Protein AF-A0A9D5ZNU8-F1 (afdb_monomer_lite)

Foldseek 3Di:
DLVVVLPPPDPLVPAQAEAEDEAADDDPVRPVVDPVVVVCVVVVVVVVLVVSLVVSVVSPHDSVSYHYDYHPDHHNDRLVSVLVVCVVDPDQEDEDEDEDDDPVCCVVVPDSQVSNVVRDPNHYYHYHYDD

Radius of gyration: 15.7 Å; chains: 1; bounding box: 42×28×42 Å

pLDDT: mean 87.72, std 8.43, range [62.53, 96.75]

Secondary structure (DSSP, 8-state):
-HHHHHTS---TTS--EEEEEEEEPPPHHHHTT-HHHHHHHHHHHHHHHHHHHHHHHTTT--GGGEEEEEEEEEESSHHHHHHHHHHHS--SEEEEEE----HHHHHHH--HHHHHHHH--SSEEEEEEP-

Structure (mmCIF, N/CA/C/O backbone):
data_AF-A0A9D5ZNU8-F1
#
_entry.id   AF-A0A9D5ZNU8-F1
#
loop_
_atom_site.group_PDB
_atom_site.id
_atom_site.type_symbol
_atom_site.label_atom_id
_atom_site.label_alt_id
_atom_site.label_comp_id
_atom_site.label_asym_id
_atom_site.label_entity_id
_atom_site.label_seq_id
_atom_site.pdbx_PDB_ins_code
_atom_site.Cartn_x
_atom_site.Cartn_y
_atom_site.Cartn_z
_atom_site.occupancy
_atom_site.B_iso_or_equiv
_atom_site.auth_seq_id
_atom_site.auth_comp_id
_atom_site.auth_asym_id
_atom_site.auth_atom_id
_atom_site.pdbx_PDB_model_num
ATOM 1 N N . MET A 1 1 ? -6.282 8.249 -3.424 1.00 84.00 1 MET A N 1
ATOM 2 C CA . MET A 1 1 ? -6.332 6.847 -2.948 1.00 84.00 1 MET A CA 1
ATOM 3 C C . MET A 1 1 ? -6.754 6.789 -1.489 1.00 84.00 1 MET A C 1
ATOM 5 O O . MET A 1 1 ? -7.817 6.247 -1.244 1.00 84.00 1 MET A O 1
ATOM 9 N N . LEU A 1 2 ? -6.013 7.403 -0.555 1.00 85.06 2 LEU A N 1
ATOM 10 C CA . LEU A 1 2 ? -6.381 7.393 0.869 1.00 85.06 2 LEU A CA 1
ATOM 11 C C . LEU A 1 2 ? -7.800 7.931 1.138 1.00 85.06 2 LEU A C 1
ATOM 13 O O . LEU A 1 2 ? -8.550 7.295 1.858 1.00 85.06 2 LEU A O 1
ATOM 17 N N . ASP A 1 3 ? -8.206 9.024 0.481 1.00 88.00 3 ASP A N 1
ATOM 18 C CA . ASP A 1 3 ? -9.574 9.564 0.609 1.00 88.00 3 ASP A CA 1
ATOM 19 C C . ASP A 1 3 ? -10.654 8.591 0.139 1.00 88.00 3 ASP A C 1
ATOM 21 O O . ASP A 1 3 ? -11.723 8.511 0.729 1.00 88.00 3 ASP A O 1
ATOM 25 N N . PHE A 1 4 ? -10.368 7.839 -0.926 1.00 89.00 4 PHE A N 1
ATOM 26 C CA . PHE A 1 4 ? -11.295 6.831 -1.428 1.00 89.00 4 PHE A CA 1
ATOM 27 C C . PHE A 1 4 ? -11.491 5.731 -0.387 1.00 89.00 4 PHE A C 1
ATOM 29 O O . PHE A 1 4 ? -12.625 5.381 -0.098 1.00 89.00 4 PHE A O 1
ATOM 36 N N . PHE A 1 5 ? -10.395 5.236 0.198 1.00 88.31 5 PHE A N 1
ATOM 37 C CA . PHE A 1 5 ? -10.444 4.219 1.247 1.00 88.31 5 PHE A CA 1
ATOM 38 C C . PHE A 1 5 ? -11.162 4.727 2.504 1.00 88.31 5 PHE A C 1
ATOM 40 O O . PHE A 1 5 ? -12.021 4.038 3.034 1.00 88.31 5 PHE A O 1
ATOM 47 N N . ILE A 1 6 ? -10.863 5.953 2.944 1.00 87.56 6 ILE A N 1
ATOM 48 C CA . ILE A 1 6 ? -11.518 6.589 4.098 1.00 87.56 6 ILE A CA 1
ATOM 49 C C . ILE A 1 6 ? -13.034 6.686 3.906 1.00 87.56 6 ILE A C 1
ATOM 51 O O . ILE A 1 6 ? -13.777 6.503 4.861 1.00 87.56 6 ILE A O 1
ATOM 55 N N . ASN A 1 7 ? -13.483 6.981 2.687 1.00 87.88 7 ASN A N 1
ATOM 56 C CA . ASN A 1 7 ? -14.901 7.119 2.370 1.00 87.88 7 ASN A CA 1
ATOM 57 C C . ASN A 1 7 ? -15.602 5.773 2.122 1.00 87.88 7 ASN A C 1
ATOM 59 O O . ASN A 1 7 ? -16.795 5.770 1.827 1.00 87.88 7 ASN A O 1
ATOM 63 N N . MET A 1 8 ? -14.893 4.641 2.195 1.00 85.69 8 MET A N 1
ATOM 64 C CA . MET A 1 8 ? -15.551 3.338 2.208 1.00 85.69 8 MET A CA 1
ATOM 65 C C . MET A 1 8 ? -16.227 3.131 3.562 1.00 85.69 8 MET A C 1
ATOM 67 O O . MET A 1 8 ? -15.632 3.396 4.605 1.00 85.69 8 MET A O 1
ATOM 71 N N . GLU A 1 9 ? -17.449 2.605 3.546 1.00 80.38 9 GLU A N 1
ATOM 72 C CA . GLU A 1 9 ? -18.226 2.266 4.745 1.00 80.38 9 GLU A CA 1
ATOM 73 C C . GLU A 1 9 ? -17.702 0.976 5.402 1.00 80.38 9 GLU A C 1
ATOM 75 O O . GLU A 1 9 ? -18.412 -0.013 5.566 1.00 80.38 9 GLU A O 1
ATOM 80 N N . LEU A 1 10 ? -16.412 0.960 5.739 1.00 84.06 10 LEU A N 1
ATOM 81 C CA . LEU A 1 10 ? -15.795 -0.113 6.504 1.00 84.06 10 LEU A CA 1
ATOM 82 C C . LEU A 1 10 ? -16.016 0.132 7.996 1.00 84.06 10 LEU A C 1
ATOM 84 O O . LEU A 1 10 ? -15.887 1.255 8.488 1.00 84.06 10 LEU A O 1
ATOM 88 N N . CYS A 1 11 ? -16.311 -0.934 8.738 1.00 85.25 11 CYS A N 1
ATOM 89 C CA . CYS A 1 11 ? -16.431 -0.843 10.185 1.00 85.25 11 CYS A CA 1
ATOM 90 C C . CYS A 1 11 ? -15.038 -0.627 10.791 1.00 85.25 11 CYS A C 1
ATOM 92 O O . CYS A 1 11 ? -14.243 -1.558 10.894 1.00 85.25 11 CYS A O 1
ATOM 94 N N . ALA A 1 12 ? -14.725 0.610 11.177 1.00 79.06 12 ALA A N 1
ATOM 95 C CA . ALA A 1 12 ? -13.395 1.015 11.642 1.00 79.06 12 ALA A CA 1
ATOM 96 C C . ALA A 1 12 ? -12.856 0.175 12.819 1.00 79.06 12 ALA A C 1
ATOM 98 O O . ALA A 1 12 ? -11.645 0.014 12.974 1.00 79.06 12 ALA A O 1
ATOM 99 N N . GLN A 1 13 ? -13.755 -0.386 13.629 1.00 80.06 13 GLN A N 1
ATOM 100 C CA . GLN A 1 13 ? -13.428 -1.262 14.753 1.00 80.06 13 GLN A CA 1
ATOM 101 C C . GLN A 1 13 ? -13.034 -2.685 14.342 1.00 80.06 13 GLN A C 1
ATOM 103 O O . GLN A 1 13 ? -12.380 -3.353 15.133 1.00 80.06 13 GLN A O 1
ATOM 108 N N . ASP A 1 14 ? -13.339 -3.136 13.126 1.00 88.81 14 ASP A N 1
ATOM 109 C CA . ASP A 1 14 ? -13.085 -4.512 12.668 1.00 88.81 14 ASP A CA 1
ATOM 110 C C . ASP A 1 14 ? -11.977 -4.596 11.609 1.00 88.81 14 ASP A C 1
ATOM 112 O O . ASP A 1 14 ? -11.685 -5.668 11.082 1.00 88.81 14 ASP A O 1
ATOM 116 N N . VAL A 1 15 ? -11.317 -3.473 11.314 1.00 91.62 15 VAL A N 1
ATOM 117 C CA . VAL A 1 15 ? -10.274 -3.397 10.287 1.00 91.62 15 VAL A CA 1
ATOM 118 C C . VAL A 1 15 ? -8.904 -3.190 10.922 1.00 91.62 15 VAL A C 1
ATOM 120 O O . VAL A 1 15 ? -8.700 -2.275 11.718 1.00 91.62 15 VAL A O 1
ATOM 123 N N . ASN A 1 16 ? -7.943 -4.021 10.516 1.00 94.62 16 ASN A N 1
ATOM 124 C CA . ASN A 1 16 ? -6.520 -3.802 10.763 1.00 94.62 16 ASN A CA 1
ATOM 125 C C . ASN A 1 16 ? -5.873 -3.266 9.484 1.00 94.62 16 ASN A C 1
ATOM 127 O O . ASN A 1 16 ? -6.012 -3.862 8.417 1.00 94.62 16 ASN A O 1
ATOM 131 N N . ILE A 1 17 ? -5.156 -2.150 9.589 1.00 95.56 17 ILE A N 1
ATOM 132 C CA . ILE A 1 17 ? -4.535 -1.467 8.453 1.00 95.56 17 ILE A CA 1
ATOM 133 C C . ILE A 1 17 ? -3.023 -1.526 8.618 1.00 95.56 17 ILE A C 1
ATOM 135 O O . ILE A 1 17 ? -2.485 -1.144 9.654 1.00 95.56 17 ILE A O 1
ATOM 139 N N . THR A 1 18 ? -2.315 -1.940 7.571 1.00 96.75 18 THR A N 1
ATOM 140 C CA . THR A 1 18 ? -0.862 -1.775 7.495 1.00 96.75 18 THR A CA 1
ATOM 141 C C . THR A 1 18 ? -0.530 -0.851 6.329 1.00 96.75 18 THR A C 1
ATOM 143 O O . THR A 1 18 ? -0.763 -1.179 5.168 1.00 96.75 18 THR A O 1
ATOM 146 N N . LEU A 1 19 ? 0.013 0.323 6.643 1.00 96.69 19 LEU A N 1
ATOM 147 C CA . LEU A 1 19 ? 0.521 1.284 5.674 1.00 96.69 19 LEU A CA 1
ATOM 148 C C . LEU A 1 19 ? 1.983 0.962 5.389 1.00 96.69 19 LEU A C 1
ATOM 150 O O . LEU A 1 19 ? 2.822 1.047 6.286 1.00 96.69 19 LEU A O 1
ATOM 154 N N . ILE A 1 20 ? 2.297 0.616 4.144 1.00 95.25 20 ILE A N 1
ATOM 155 C CA . ILE A 1 20 ? 3.653 0.217 3.764 1.00 95.25 20 ILE A CA 1
ATOM 156 C C . ILE A 1 20 ? 4.262 1.168 2.741 1.00 95.25 20 ILE A C 1
ATOM 158 O O . ILE A 1 20 ? 3.589 1.664 1.835 1.00 95.25 20 ILE A O 1
ATOM 162 N N . HIS A 1 21 ? 5.568 1.379 2.863 1.00 94.56 21 HIS A N 1
ATOM 163 C CA . HIS A 1 21 ? 6.399 1.905 1.791 1.00 94.56 21 HIS A CA 1
ATOM 164 C C . HIS A 1 21 ? 7.469 0.873 1.438 1.00 94.56 21 HIS A C 1
ATOM 166 O O . HIS A 1 21 ? 8.173 0.387 2.320 1.00 94.56 21 HIS A O 1
ATOM 172 N N . VAL A 1 22 ? 7.590 0.557 0.150 1.00 92.56 22 VAL A N 1
ATOM 173 C CA . VAL A 1 22 ? 8.576 -0.388 -0.384 1.00 92.56 22 VAL A CA 1
ATOM 174 C C . VAL A 1 22 ? 9.673 0.393 -1.084 1.00 92.56 22 VAL A C 1
ATOM 176 O O . VAL A 1 22 ? 9.391 1.134 -2.029 1.00 92.56 22 VAL A O 1
ATOM 179 N N . PHE A 1 23 ? 10.922 0.184 -0.675 1.00 89.75 23 PHE A N 1
ATOM 180 C CA . PHE A 1 23 ? 12.054 0.695 -1.432 1.00 89.75 23 PHE A CA 1
ATOM 181 C C . PHE A 1 23 ? 12.329 -0.207 -2.639 1.00 89.75 23 PHE A C 1
ATOM 183 O O . PHE A 1 23 ? 12.438 -1.430 -2.534 1.00 89.75 23 PHE A O 1
ATOM 190 N N . ARG A 1 24 ? 12.439 0.404 -3.821 1.00 87.75 24 ARG A N 1
ATOM 191 C CA . ARG A 1 24 ? 12.885 -0.294 -5.031 1.00 87.75 24 ARG A CA 1
ATOM 192 C C . ARG A 1 24 ? 14.346 0.005 -5.309 1.00 87.75 24 ARG A C 1
ATOM 194 O O . ARG A 1 24 ? 14.854 1.056 -4.918 1.00 87.75 24 ARG A O 1
ATOM 201 N N . LYS A 1 25 ? 14.994 -0.891 -6.046 1.00 85.38 25 LYS A N 1
ATOM 202 C CA . LYS A 1 25 ? 16.320 -0.640 -6.598 1.00 85.38 25 LYS A CA 1
ATOM 203 C C . LYS A 1 25 ? 16.276 0.654 -7.426 1.00 85.38 25 LYS A C 1
ATOM 205 O O . LYS A 1 25 ? 15.355 0.817 -8.243 1.00 85.38 25 LYS A O 1
ATOM 210 N N . PRO A 1 26 ? 17.206 1.590 -7.177 1.00 78.81 26 PRO A N 1
ATOM 211 C CA . PRO A 1 26 ? 17.282 2.811 -7.956 1.00 78.81 26 PRO A CA 1
ATOM 212 C C . PRO A 1 26 ? 17.585 2.458 -9.414 1.00 78.81 26 PRO A C 1
ATOM 214 O O . PRO A 1 26 ? 18.276 1.488 -9.712 1.00 78.81 26 PRO A O 1
ATOM 217 N N . SER A 1 27 ? 17.018 3.228 -10.333 1.00 76.25 27 SER A N 1
ATOM 218 C CA . SER A 1 27 ? 17.446 3.205 -11.731 1.00 76.25 27 SER A CA 1
ATOM 219 C C . SER A 1 27 ? 18.827 3.848 -11.862 1.00 76.25 27 SER A C 1
ATOM 221 O O . SER A 1 27 ? 19.223 4.642 -11.009 1.00 76.25 27 SER A O 1
ATOM 223 N N . SER A 1 28 ? 19.530 3.591 -12.968 1.00 73.69 28 SER A N 1
ATOM 224 C CA . SER A 1 28 ? 20.856 4.176 -13.217 1.00 73.69 28 SER A CA 1
ATOM 225 C C . SER A 1 28 ? 20.868 5.709 -13.136 1.00 73.69 28 SER A C 1
ATOM 227 O O . SER A 1 28 ? 21.872 6.294 -12.756 1.00 73.69 28 SER A O 1
ATOM 229 N N . GLY A 1 29 ? 19.749 6.380 -13.438 1.00 68.31 29 GLY A N 1
ATOM 230 C CA . GLY A 1 29 ? 19.616 7.832 -13.264 1.00 68.31 29 GLY A CA 1
ATOM 231 C C . GLY A 1 29 ? 19.426 8.278 -11.807 1.00 68.31 29 GLY A C 1
ATOM 232 O O . GLY A 1 29 ? 19.872 9.357 -11.430 1.00 68.31 29 GLY A O 1
ATOM 233 N N . GLU A 1 30 ? 18.791 7.456 -10.971 1.00 72.50 30 GLU A N 1
ATOM 234 C CA . GLU A 1 30 ? 18.590 7.733 -9.540 1.00 72.50 30 GLU A CA 1
ATOM 235 C C . GLU A 1 30 ? 19.865 7.484 -8.729 1.00 72.50 30 GLU A C 1
ATOM 237 O O . GLU A 1 30 ? 20.128 8.209 -7.772 1.00 72.50 30 GLU A O 1
ATOM 242 N N . GLU A 1 31 ? 20.696 6.526 -9.146 1.00 72.75 31 GLU A N 1
ATOM 243 C CA . GLU A 1 31 ? 22.028 6.297 -8.566 1.00 72.75 31 GLU A CA 1
ATOM 244 C C . GLU A 1 31 ? 22.924 7.543 -8.682 1.00 72.75 31 GLU A C 1
ATOM 246 O O . GLU A 1 31 ? 23.706 7.844 -7.778 1.00 72.75 31 GLU A O 1
ATOM 251 N N . LEU A 1 32 ? 22.749 8.325 -9.753 1.00 69.50 32 LEU A N 1
ATOM 252 C CA . LEU A 1 32 ? 23.488 9.565 -9.998 1.00 69.50 32 LEU A CA 1
ATOM 253 C C . LEU A 1 32 ? 23.026 10.744 -9.122 1.00 69.50 32 LEU A C 1
ATOM 255 O O . LEU A 1 32 ? 23.769 11.715 -8.989 1.00 69.50 32 LEU A O 1
ATOM 259 N N . MET A 1 33 ? 21.846 10.680 -8.484 1.00 67.69 33 MET A N 1
ATOM 260 C CA . MET A 1 33 ? 21.337 11.760 -7.613 1.00 67.69 33 MET A CA 1
ATOM 261 C C . MET A 1 33 ? 22.081 11.873 -6.264 1.00 67.69 33 MET A C 1
ATOM 263 O O . MET A 1 33 ? 21.858 12.819 -5.507 1.00 67.69 33 MET A O 1
ATOM 267 N N . GLY A 1 34 ? 23.012 10.954 -5.978 1.00 69.81 34 GLY A N 1
ATOM 268 C CA . GLY A 1 34 ? 23.998 11.069 -4.902 1.00 69.81 34 GLY A CA 1
ATOM 269 C C . GLY A 1 34 ? 23.546 10.555 -3.527 1.00 69.81 34 GLY A C 1
ATOM 270 O O . GLY A 1 34 ? 22.372 10.569 -3.157 1.00 69.81 34 GLY A O 1
ATOM 271 N N . GLN A 1 35 ? 24.522 10.132 -2.713 1.00 66.50 35 GLN A N 1
ATOM 272 C CA . GLN A 1 35 ? 24.293 9.459 -1.421 1.00 66.50 35 GLN A CA 1
ATOM 273 C C . GLN A 1 35 ? 23.528 10.307 -0.389 1.00 66.50 35 GLN A C 1
ATOM 275 O O . GLN A 1 35 ? 22.854 9.751 0.477 1.00 66.50 35 GLN A O 1
ATOM 280 N N . LYS A 1 36 ? 23.618 11.645 -0.456 1.00 64.25 36 LYS A N 1
ATOM 281 C CA . LYS A 1 36 ? 22.873 12.544 0.446 1.00 64.25 36 LYS A CA 1
ATOM 282 C C . LYS A 1 36 ? 21.362 12.433 0.240 1.00 64.25 36 LYS A C 1
ATOM 284 O O . LYS A 1 36 ? 20.642 12.327 1.224 1.00 64.25 36 LYS A O 1
ATOM 289 N N . PHE A 1 37 ? 20.901 12.384 -1.013 1.00 65.69 37 PHE A N 1
ATOM 290 C CA . PHE A 1 37 ? 19.477 12.259 -1.325 1.00 65.69 37 PHE A CA 1
ATOM 291 C C . PHE A 1 37 ? 18.916 10.941 -0.788 1.00 65.69 37 PHE A C 1
ATOM 293 O O . PHE A 1 37 ? 17.872 10.929 -0.144 1.00 65.69 37 PHE A O 1
ATOM 300 N N . MET A 1 38 ? 19.658 9.841 -0.957 1.00 69.06 38 MET A N 1
ATOM 301 C CA . MET A 1 38 ? 19.228 8.524 -0.480 1.00 69.06 38 MET A CA 1
ATOM 302 C C . MET A 1 38 ? 19.120 8.426 1.049 1.00 69.06 38 MET A C 1
ATOM 304 O O . MET A 1 38 ? 18.257 7.704 1.540 1.00 69.06 38 MET A O 1
ATOM 308 N N . LYS A 1 39 ? 19.937 9.174 1.808 1.00 73.69 39 LYS A N 1
ATOM 309 C CA . LYS A 1 39 ? 19.902 9.176 3.284 1.00 73.69 39 LYS A CA 1
ATOM 310 C C . LYS A 1 39 ? 18.671 9.870 3.875 1.00 73.69 39 LYS A C 1
ATOM 312 O O . LYS A 1 39 ? 18.274 9.536 4.984 1.00 73.69 39 LYS A O 1
ATOM 317 N N . GLU A 1 40 ? 18.056 10.806 3.155 1.00 79.81 40 GLU A N 1
ATOM 318 C CA . GLU A 1 40 ? 16.866 11.531 3.630 1.00 79.81 40 GLU A CA 1
ATOM 319 C C . GLU A 1 40 ? 15.544 10.838 3.254 1.00 79.81 40 GLU A C 1
ATOM 321 O O . GLU A 1 40 ? 14.491 11.151 3.819 1.00 79.81 40 GLU A O 1
ATOM 326 N N . LEU A 1 41 ? 15.581 9.875 2.323 1.00 80.75 41 LEU A N 1
ATOM 327 C CA . LEU A 1 41 ? 14.387 9.165 1.858 1.00 80.75 41 LEU A CA 1
ATOM 328 C C . LEU A 1 41 ? 13.642 8.422 2.980 1.00 80.75 41 LEU A C 1
ATOM 330 O O . LEU A 1 41 ? 12.422 8.596 3.048 1.00 80.75 41 LEU A O 1
ATOM 334 N N . PRO A 1 42 ? 14.296 7.655 3.880 1.00 85.81 42 PRO A N 1
ATOM 335 C CA . PRO A 1 42 ? 13.596 6.962 4.963 1.00 85.81 42 PRO A CA 1
ATOM 336 C C . PRO A 1 42 ? 12.802 7.922 5.846 1.00 85.81 42 PRO A C 1
ATOM 338 O O . PRO A 1 42 ? 11.593 7.762 5.986 1.00 85.81 42 PRO A O 1
ATOM 341 N N . THR A 1 43 ? 13.434 8.991 6.337 1.00 88.56 43 THR A N 1
ATOM 342 C CA . THR A 1 43 ? 12.781 10.010 7.174 1.00 88.56 43 THR A CA 1
ATOM 343 C C . THR A 1 43 ? 11.584 10.642 6.468 1.00 88.56 43 THR A C 1
ATOM 345 O O . THR A 1 43 ? 10.512 10.811 7.059 1.00 88.56 43 THR A O 1
ATOM 348 N N . ARG A 1 44 ? 11.735 10.956 5.176 1.00 89.31 44 ARG A N 1
ATOM 349 C CA . ARG A 1 44 ? 10.653 11.515 4.365 1.00 89.31 44 ARG A CA 1
ATOM 350 C C . ARG A 1 44 ? 9.473 10.551 4.262 1.00 89.31 44 ARG A C 1
ATOM 352 O O . ARG A 1 44 ? 8.334 10.977 4.454 1.00 89.31 44 ARG A O 1
ATOM 359 N N . PHE A 1 45 ? 9.716 9.275 3.967 1.00 91.88 45 PHE A N 1
ATOM 360 C CA . PHE A 1 45 ? 8.643 8.290 3.827 1.00 91.88 45 PHE A CA 1
ATOM 361 C C . PHE A 1 45 ? 8.002 7.919 5.164 1.00 91.88 45 PHE A C 1
ATOM 363 O O . PHE A 1 45 ? 6.781 7.780 5.202 1.00 91.88 45 PHE A O 1
ATOM 370 N N . THR A 1 46 ? 8.756 7.890 6.267 1.00 93.00 46 THR A N 1
ATOM 371 C CA . THR A 1 46 ? 8.185 7.783 7.619 1.00 93.00 46 THR A CA 1
ATOM 372 C C . THR A 1 46 ? 7.189 8.908 7.876 1.00 93.00 46 THR A C 1
ATOM 374 O O . THR A 1 46 ? 6.067 8.646 8.297 1.00 93.00 46 THR A O 1
ATOM 377 N N . SER A 1 47 ? 7.548 10.158 7.556 1.00 94.25 47 SER A N 1
ATOM 378 C CA . SER A 1 47 ? 6.637 11.298 7.722 1.00 94.25 47 SER A CA 1
ATOM 379 C C . SER A 1 47 ? 5.376 11.167 6.860 1.00 94.25 47 SER A C 1
ATOM 381 O O . SER A 1 47 ? 4.282 11.498 7.311 1.00 94.25 47 SER A O 1
ATOM 383 N N . VAL A 1 48 ? 5.496 10.651 5.631 1.00 94.19 48 VAL A N 1
ATOM 384 C CA . VAL A 1 48 ? 4.338 10.400 4.754 1.00 94.19 48 VAL A CA 1
ATOM 385 C C . VAL A 1 48 ? 3.418 9.324 5.335 1.00 94.19 48 VAL A C 1
ATOM 387 O O . VAL A 1 48 ? 2.204 9.526 5.366 1.00 94.19 48 VAL A O 1
ATOM 390 N N . LEU A 1 49 ? 3.976 8.206 5.808 1.00 96.12 49 LEU A N 1
ATOM 391 C CA . LEU A 1 49 ? 3.203 7.130 6.433 1.00 96.12 49 LEU A CA 1
ATOM 392 C C . LEU A 1 49 ? 2.524 7.605 7.719 1.00 96.12 49 LEU A C 1
ATOM 394 O O . LEU A 1 49 ? 1.352 7.303 7.928 1.00 96.12 49 LEU A O 1
ATOM 398 N N . GLN A 1 50 ? 3.222 8.398 8.535 1.00 96.50 50 GLN A N 1
ATOM 399 C CA . GLN A 1 50 ? 2.658 8.962 9.756 1.00 96.50 50 GLN A CA 1
ATOM 400 C C . GLN A 1 50 ? 1.480 9.88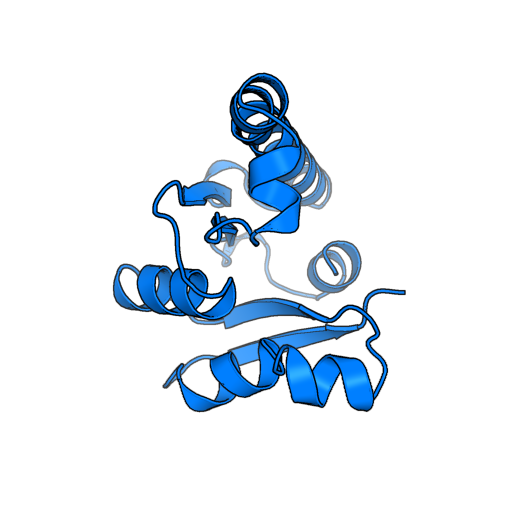6 9.447 1.00 96.50 50 GLN A C 1
ATOM 402 O O . GLN A 1 50 ? 0.397 9.675 9.972 1.00 96.50 50 GLN A O 1
ATOM 407 N N . LYS A 1 51 ? 1.631 10.814 8.494 1.00 96.25 51 LYS A N 1
ATOM 408 C CA . LYS A 1 51 ? 0.521 11.676 8.057 1.00 96.25 51 LYS A CA 1
ATOM 409 C C . LYS A 1 51 ? -0.671 10.869 7.545 1.00 96.25 51 LYS A C 1
ATOM 411 O O . LYS A 1 51 ? -1.813 11.249 7.770 1.00 96.25 51 LYS A O 1
ATOM 416 N N . ALA A 1 52 ? -0.434 9.769 6.830 1.00 95.50 52 ALA A N 1
ATOM 417 C CA . ALA A 1 52 ? -1.514 8.897 6.379 1.00 95.50 52 ALA A CA 1
ATOM 418 C C . ALA A 1 52 ? -2.214 8.188 7.553 1.00 95.50 52 ALA A C 1
ATOM 420 O O . ALA A 1 52 ? -3.442 8.109 7.553 1.00 95.50 52 ALA A O 1
ATOM 421 N N . LYS A 1 53 ? -1.456 7.731 8.559 1.00 96.75 53 LYS A N 1
ATOM 422 C CA . LYS A 1 53 ? -1.997 7.180 9.808 1.00 96.75 53 LYS A CA 1
ATOM 423 C C . LYS A 1 53 ? -2.835 8.219 10.552 1.00 96.75 53 LYS A C 1
ATOM 425 O O . LYS A 1 53 ? -3.978 7.923 10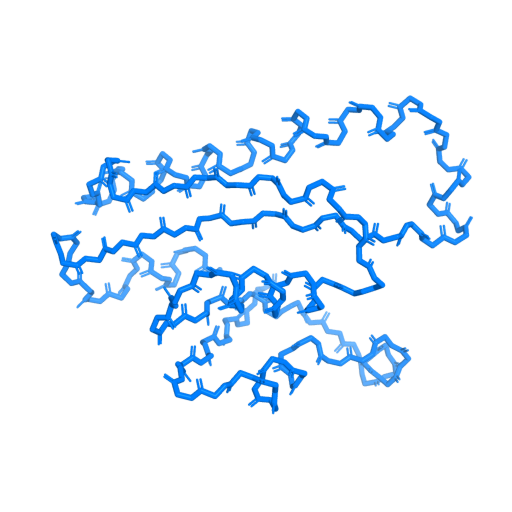.880 1.00 96.75 53 LYS A O 1
ATOM 430 N N . ASP A 1 54 ? -2.316 9.427 10.746 1.00 96.62 54 ASP A N 1
ATOM 431 C CA . ASP A 1 54 ? -3.011 10.505 11.459 1.00 96.62 54 ASP A CA 1
ATOM 432 C C . ASP A 1 54 ? -4.369 10.804 10.806 1.00 96.62 54 ASP A C 1
ATOM 434 O O . ASP A 1 54 ? -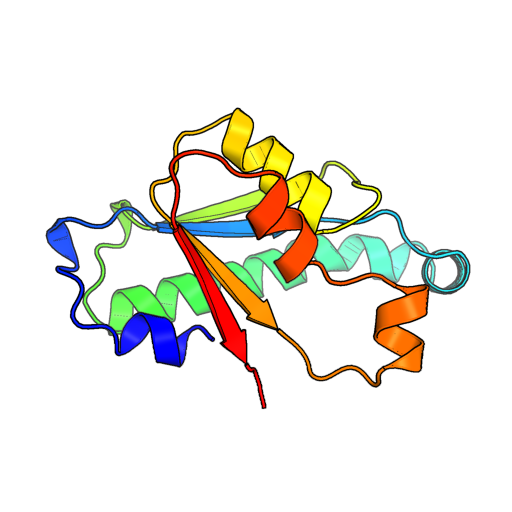5.396 10.834 11.477 1.00 96.62 54 ASP A O 1
ATOM 438 N N . ARG A 1 55 ? -4.408 10.881 9.469 1.00 95.31 55 ARG A N 1
ATOM 439 C CA . ARG A 1 55 ? -5.651 11.094 8.709 1.00 95.31 55 ARG A CA 1
ATOM 440 C C . ARG A 1 55 ? -6.672 9.966 8.847 1.00 95.31 55 ARG A C 1
ATOM 442 O O . ARG A 1 55 ? -7.869 10.225 8.764 1.00 95.31 55 ARG A O 1
ATOM 449 N N . LEU A 1 56 ? -6.230 8.718 8.997 1.00 94.12 56 LEU A N 1
ATOM 450 C CA . LEU A 1 56 ? -7.132 7.595 9.269 1.00 94.12 56 LEU A CA 1
ATOM 451 C C . LEU A 1 56 ? -7.702 7.703 10.688 1.00 94.12 56 LEU A C 1
ATOM 453 O O . LEU A 1 56 ? -8.904 7.532 10.881 1.00 94.12 56 LEU A O 1
ATOM 457 N N . VAL A 1 57 ? -6.866 8.055 11.666 1.00 94.81 57 VAL A N 1
ATOM 458 C CA . VAL A 1 57 ? -7.294 8.245 13.060 1.00 94.81 57 VAL A CA 1
ATOM 459 C C . VAL A 1 57 ? -8.301 9.391 13.184 1.00 94.81 57 VAL A C 1
ATOM 461 O O . VAL A 1 57 ? -9.356 9.212 13.785 1.00 94.81 57 VAL A O 1
ATOM 464 N N . GLU A 1 58 ? -8.051 10.528 12.528 1.00 93.62 58 GLU A N 1
ATOM 465 C CA . GLU A 1 58 ? -8.986 11.665 12.448 1.00 93.62 58 GLU A CA 1
ATOM 466 C C . GLU A 1 58 ? -10.365 11.282 11.884 1.00 93.62 58 GLU A C 1
ATOM 468 O O . GLU A 1 58 ? -11.355 11.977 12.110 1.00 93.62 58 GLU A O 1
ATOM 473 N N . LYS A 1 59 ? -10.439 10.181 11.131 1.00 90.25 59 LYS A N 1
ATOM 474 C CA . LYS A 1 59 ? -11.660 9.669 10.502 1.00 90.25 59 LYS A CA 1
ATOM 475 C C . LYS A 1 59 ? -12.304 8.514 11.265 1.00 90.25 59 LYS A C 1
ATOM 477 O O . LYS A 1 59 ? -13.261 7.932 10.769 1.00 90.25 59 LYS A O 1
ATOM 482 N N . GLY A 1 60 ? -11.821 8.220 12.472 1.00 91.25 60 GLY A N 1
ATOM 483 C CA . GLY A 1 60 ? -12.424 7.250 13.385 1.00 91.25 60 GLY A CA 1
ATOM 484 C C . GLY A 1 60 ? -11.795 5.856 13.355 1.00 91.25 60 GLY A C 1
ATOM 485 O O . GLY A 1 60 ? -12.297 4.965 14.036 1.00 91.25 60 GLY A O 1
ATOM 486 N N . TYR A 1 61 ? -10.702 5.645 12.612 1.00 93.38 61 TYR A N 1
ATOM 487 C CA . TYR A 1 61 ? -9.953 4.387 12.678 1.00 93.38 61 TYR A 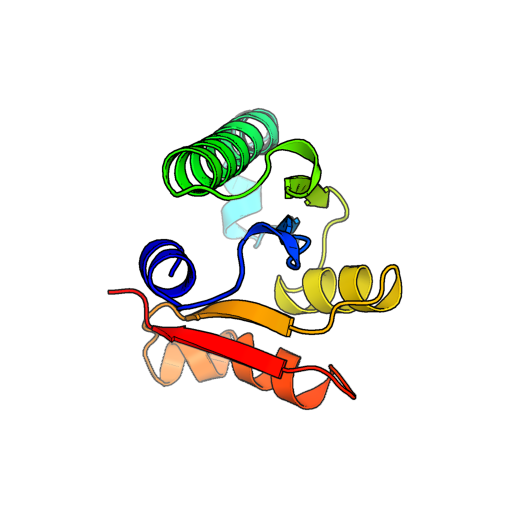CA 1
ATOM 488 C C . TYR A 1 61 ? -9.119 4.299 13.965 1.00 93.38 61 TYR A C 1
ATOM 490 O O . TYR A 1 61 ? -8.525 5.278 14.416 1.00 93.38 61 TYR A O 1
ATOM 498 N N . ILE A 1 62 ? -9.051 3.105 14.558 1.00 94.00 62 ILE A N 1
ATOM 499 C CA . ILE A 1 62 ? -8.366 2.879 15.838 1.00 94.00 62 ILE A CA 1
ATOM 500 C C . ILE A 1 62 ? -6.848 2.898 15.625 1.00 94.00 62 ILE A C 1
ATOM 502 O O . ILE A 1 62 ? -6.316 2.051 14.911 1.00 94.00 62 ILE A O 1
ATOM 506 N N . ALA A 1 63 ? -6.136 3.821 16.277 1.00 94.62 63 ALA A N 1
ATOM 507 C CA . ALA A 1 63 ? -4.694 4.024 16.091 1.00 94.62 63 ALA A CA 1
ATOM 508 C C . ALA A 1 63 ? -3.841 2.760 16.326 1.00 94.62 63 ALA A C 1
ATOM 510 O O . ALA A 1 63 ? -2.859 2.551 15.607 1.00 94.62 63 ALA A O 1
ATOM 511 N N . ASP A 1 64 ? -4.236 1.915 17.282 1.00 95.06 64 ASP A N 1
ATOM 512 C CA . ASP A 1 64 ? -3.558 0.654 17.621 1.00 95.06 64 ASP A CA 1
ATOM 513 C C . ASP A 1 64 ? -3.753 -0.435 16.558 1.00 95.06 64 ASP A C 1
ATOM 515 O O . ASP A 1 64 ? -2.957 -1.366 16.458 1.00 95.06 64 ASP A O 1
ATOM 519 N N . LYS A 1 65 ? -4.784 -0.298 15.716 1.00 95.25 65 LYS A N 1
ATOM 520 C CA . LYS A 1 65 ? -5.041 -1.176 14.566 1.00 95.25 65 LYS A CA 1
ATOM 521 C C . LYS A 1 65 ? -4.399 -0.665 13.277 1.00 95.25 65 LYS A C 1
ATOM 523 O O . LYS A 1 65 ? -4.596 -1.267 12.222 1.00 95.25 65 LYS A O 1
ATOM 528 N N . ILE A 1 66 ? -3.637 0.431 13.343 1.00 96.19 66 ILE A N 1
ATOM 529 C CA . ILE A 1 66 ? -2.923 1.008 12.201 1.00 96.19 66 ILE A CA 1
ATOM 530 C C . ILE A 1 66 ? -1.417 0.887 12.421 1.00 96.19 66 ILE A C 1
ATOM 532 O O . ILE A 1 66 ? -0.813 1.599 13.228 1.00 96.19 66 ILE A O 1
ATOM 536 N N . GLU A 1 67 ? -0.800 0.021 11.633 1.00 96.19 67 GLU A N 1
ATOM 537 C CA . GLU A 1 67 ? 0.639 -0.209 11.600 1.00 96.19 67 GLU A CA 1
ATOM 538 C C . GLU A 1 67 ? 1.268 0.552 10.424 1.00 96.19 67 GLU A C 1
ATOM 540 O O . GLU A 1 67 ? 0.704 0.594 9.331 1.00 96.19 67 GLU A O 1
ATOM 545 N N . THR A 1 68 ? 2.445 1.143 10.622 1.00 96.44 68 THR A N 1
ATOM 546 C CA . THR A 1 68 ? 3.258 1.723 9.545 1.00 96.44 68 THR A CA 1
ATOM 547 C C . THR A 1 68 ? 4.530 0.896 9.381 1.00 96.44 68 THR A C 1
ATOM 549 O O . THR A 1 68 ? 5.174 0.546 10.368 1.00 96.44 68 THR A O 1
ATOM 552 N N . LYS A 1 69 ? 4.909 0.569 8.141 1.00 95.31 69 LYS A N 1
ATOM 553 C CA . LYS A 1 69 ? 6.147 -0.166 7.850 1.00 95.31 69 LYS A CA 1
ATOM 554 C C . LYS A 1 69 ? 6.939 0.472 6.719 1.00 95.31 69 LYS A C 1
ATOM 556 O O . LYS A 1 69 ? 6.423 0.699 5.623 1.00 95.31 69 LYS A O 1
ATOM 561 N N . LEU A 1 70 ? 8.224 0.684 6.978 1.00 93.81 70 LEU A N 1
ATOM 562 C CA . LEU A 1 70 ? 9.223 0.907 5.943 1.00 93.81 70 LEU A CA 1
ATOM 563 C C . LEU A 1 70 ? 9.872 -0.430 5.598 1.00 93.81 70 LEU A C 1
ATOM 565 O O . LEU A 1 70 ? 10.519 -1.049 6.437 1.00 93.81 70 LEU A O 1
ATOM 569 N N . ILE A 1 71 ? 9.702 -0.876 4.359 1.00 92.69 71 ILE A N 1
ATOM 570 C CA . ILE A 1 71 ? 10.340 -2.087 3.856 1.00 92.69 71 ILE A CA 1
ATOM 571 C C . ILE A 1 71 ? 11.651 -1.668 3.191 1.00 92.69 71 ILE A C 1
ATOM 573 O O . ILE A 1 71 ? 11.674 -1.330 2.008 1.00 92.69 71 ILE A O 1
ATOM 577 N N . GLU A 1 72 ? 12.729 -1.660 3.980 1.00 87.69 72 GLU A N 1
ATOM 578 C CA . GLU A 1 72 ? 14.075 -1.206 3.581 1.00 87.69 72 GLU A CA 1
ATOM 579 C C . GLU A 1 72 ? 14.793 -2.154 2.607 1.00 87.69 72 GLU A C 1
ATOM 581 O O . GLU A 1 72 ? 15.768 -1.769 1.960 1.00 87.69 72 GLU A O 1
ATOM 586 N N . VAL A 1 73 ? 14.300 -3.387 2.460 1.00 88.25 73 VAL A N 1
ATOM 587 C CA . VAL A 1 73 ? 14.793 -4.326 1.447 1.00 88.25 73 VAL A CA 1
ATOM 588 C C . VAL A 1 73 ? 14.531 -3.747 0.054 1.00 88.25 73 VAL A C 1
ATOM 590 O O . VAL A 1 73 ? 13.410 -3.359 -0.264 1.00 88.25 73 VAL A O 1
ATOM 593 N N . LEU A 1 74 ? 15.567 -3.702 -0.788 1.00 89.50 74 LEU A N 1
ATOM 594 C CA . LEU A 1 74 ? 15.471 -3.155 -2.142 1.00 89.50 74 LEU A CA 1
ATOM 595 C C . LEU A 1 74 ? 14.925 -4.190 -3.130 1.00 89.50 74 LEU A C 1
ATOM 597 O O . LEU A 1 74 ? 15.634 -5.116 -3.538 1.00 89.50 74 LEU A O 1
ATOM 601 N N . TYR A 1 75 ? 13.693 -3.985 -3.591 1.00 91.06 75 TYR A N 1
ATOM 602 C CA . TYR A 1 75 ? 13.061 -4.861 -4.582 1.00 91.06 75 TYR A CA 1
ATOM 603 C C . TYR A 1 75 ? 13.269 -4.377 -6.021 1.00 91.06 75 TYR A C 1
ATOM 605 O O . TYR A 1 75 ? 13.410 -3.176 -6.253 1.00 91.06 75 TYR A O 1
ATOM 613 N N . PRO A 1 76 ? 13.245 -5.271 -7.027 1.00 88.62 76 PRO A N 1
ATOM 614 C CA . PRO A 1 76 ? 13.244 -4.858 -8.431 1.00 88.62 76 PRO A CA 1
ATOM 615 C C . PRO A 1 76 ? 12.052 -3.955 -8.774 1.00 88.62 76 PRO A C 1
ATOM 617 O O . PRO A 1 76 ? 12.215 -2.938 -9.442 1.00 88.62 76 PRO A O 1
ATOM 620 N N . THR A 1 77 ? 10.856 -4.293 -8.279 1.00 88.62 77 THR A N 1
ATOM 621 C CA . THR A 1 77 ? 9.643 -3.484 -8.451 1.00 88.62 77 THR A CA 1
ATOM 622 C C . THR A 1 77 ? 8.903 -3.299 -7.131 1.00 88.62 77 THR A C 1
ATOM 624 O O . THR A 1 77 ? 9.018 -4.117 -6.221 1.00 88.62 77 THR A O 1
ATOM 627 N N . ILE A 1 78 ? 8.087 -2.244 -7.036 1.00 90.31 78 ILE A N 1
ATOM 628 C CA . ILE A 1 78 ? 7.231 -2.008 -5.862 1.00 90.31 78 ILE A CA 1
ATOM 629 C C . ILE A 1 78 ? 6.284 -3.192 -5.628 1.00 90.31 78 ILE A C 1
ATOM 631 O O . ILE A 1 78 ? 6.119 -3.624 -4.492 1.00 90.31 78 ILE A O 1
ATOM 635 N N . SER A 1 79 ? 5.711 -3.758 -6.696 1.00 92.56 79 SER A N 1
ATOM 636 C CA . SER A 1 79 ? 4.842 -4.933 -6.590 1.00 92.56 79 SER A CA 1
ATOM 637 C C . SER A 1 79 ? 5.555 -6.143 -5.997 1.00 92.56 79 SER A C 1
ATOM 639 O O . SER A 1 79 ? 4.915 -6.883 -5.266 1.00 92.56 79 SER A O 1
ATOM 641 N N . ASP A 1 80 ? 6.851 -6.344 -6.268 1.00 93.81 80 ASP A N 1
ATOM 642 C CA . ASP A 1 80 ? 7.601 -7.462 -5.672 1.00 93.81 80 ASP A CA 1
ATOM 643 C C . ASP A 1 80 ? 7.687 -7.331 -4.152 1.00 93.81 80 ASP A C 1
ATOM 645 O O . ASP A 1 80 ? 7.452 -8.307 -3.446 1.00 93.81 80 ASP A O 1
ATOM 649 N N . GLY A 1 81 ? 7.957 -6.127 -3.640 1.00 94.56 81 GLY A N 1
ATOM 650 C CA . GLY A 1 81 ? 8.002 -5.917 -2.192 1.00 94.56 81 GLY A CA 1
ATOM 651 C C . GLY A 1 81 ? 6.632 -6.021 -1.528 1.00 94.56 81 GLY A C 1
ATOM 652 O O . GLY A 1 81 ? 6.534 -6.544 -0.424 1.00 94.56 81 GLY A O 1
ATOM 653 N N . ILE A 1 82 ? 5.561 -5.599 -2.213 1.00 94.88 82 ILE A N 1
ATOM 654 C CA . ILE A 1 82 ? 4.188 -5.809 -1.727 1.00 94.88 82 ILE A CA 1
ATOM 655 C C . ILE A 1 82 ? 3.866 -7.309 -1.663 1.00 94.88 82 ILE A C 1
ATOM 657 O O . ILE A 1 82 ? 3.318 -7.762 -0.664 1.00 94.88 82 ILE A O 1
ATOM 661 N N . ILE A 1 83 ? 4.210 -8.080 -2.702 1.00 95.25 83 ILE A N 1
ATOM 662 C CA . ILE A 1 83 ? 3.983 -9.534 -2.740 1.00 95.25 83 ILE A CA 1
ATOM 663 C C . ILE A 1 83 ? 4.764 -10.234 -1.624 1.00 95.25 83 ILE A C 1
ATOM 665 O O . ILE A 1 83 ? 4.221 -11.104 -0.949 1.00 95.25 83 ILE A O 1
ATOM 669 N N . ASP A 1 84 ? 6.019 -9.848 -1.398 1.00 95.06 84 ASP A N 1
ATOM 670 C CA . ASP A 1 84 ? 6.839 -10.433 -0.339 1.00 95.06 84 ASP A CA 1
ATOM 671 C C . ASP A 1 84 ? 6.289 -10.129 1.066 1.00 95.06 84 ASP A C 1
ATOM 673 O O . ASP A 1 84 ? 6.190 -11.033 1.894 1.00 95.06 84 ASP A O 1
ATOM 677 N N . GLU A 1 85 ? 5.846 -8.894 1.329 1.00 94.44 85 GLU A N 1
ATOM 678 C CA . GLU A 1 85 ? 5.170 -8.555 2.591 1.00 94.44 85 GLU A CA 1
ATOM 679 C C . GLU A 1 85 ? 3.861 -9.338 2.761 1.00 94.44 85 GLU A C 1
ATOM 681 O O . GLU A 1 85 ? 3.584 -9.865 3.840 1.00 94.44 85 GLU A O 1
ATOM 686 N N . PHE A 1 86 ? 3.088 -9.484 1.683 1.00 93.06 86 PHE A N 1
ATOM 687 C CA . PHE A 1 86 ? 1.853 -10.265 1.677 1.00 93.06 86 PHE A CA 1
ATOM 688 C C . PHE A 1 86 ? 2.090 -11.757 1.961 1.00 93.06 86 PHE A C 1
ATOM 690 O O . PHE A 1 86 ? 1.265 -12.426 2.576 1.00 93.06 86 PHE A O 1
ATOM 697 N N . ASN A 1 87 ? 3.230 -12.304 1.545 1.00 91.56 87 ASN A N 1
ATOM 698 C CA . ASN A 1 87 ? 3.580 -13.690 1.849 1.00 91.56 87 ASN A CA 1
ATOM 699 C C . ASN A 1 87 ? 4.030 -13.876 3.307 1.00 91.56 87 ASN A C 1
ATOM 701 O O . ASN A 1 87 ? 3.890 -14.967 3.859 1.00 91.56 87 ASN A O 1
ATOM 705 N N . LYS A 1 88 ? 4.556 -12.824 3.945 1.00 92.06 88 LYS A N 1
ATOM 706 C CA . LYS A 1 88 ? 5.012 -12.846 5.345 1.00 92.06 88 LYS A CA 1
ATOM 707 C C . LYS A 1 88 ? 3.869 -12.694 6.346 1.00 92.06 88 LYS A C 1
ATOM 709 O O . LYS A 1 88 ? 3.922 -13.278 7.427 1.00 92.06 88 LYS A O 1
ATOM 714 N N . LYS A 1 89 ? 2.846 -11.909 6.009 1.00 90.31 89 LYS A N 1
ATOM 715 C CA . LYS A 1 89 ? 1.673 -11.652 6.854 1.00 90.31 89 LYS A CA 1
ATOM 716 C C . LYS A 1 89 ? 0.414 -11.772 6.006 1.00 90.31 89 LYS A C 1
ATOM 718 O O . LYS A 1 89 ? 0.368 -11.274 4.894 1.00 90.31 89 LYS A O 1
ATOM 723 N N . LYS A 1 90 ? -0.626 -12.414 6.534 1.00 86.88 90 LYS A N 1
ATOM 724 C CA . LYS A 1 90 ? -1.899 -12.536 5.813 1.00 86.88 90 LYS A CA 1
ATOM 725 C C . LYS A 1 90 ? -2.625 -11.190 5.777 1.00 86.88 90 LYS A C 1
ATOM 727 O O . LYS A 1 90 ? -2.775 -10.556 6.821 1.00 86.88 90 LYS A O 1
ATOM 732 N N . TYR A 1 91 ? -3.106 -10.811 4.595 1.00 93.62 91 TYR A N 1
ATOM 733 C CA . TYR A 1 91 ? -3.971 -9.651 4.388 1.00 93.62 91 TYR A CA 1
ATOM 734 C C . TYR A 1 91 ? -5.177 -10.027 3.525 1.00 93.62 91 TYR A C 1
ATOM 736 O O . TYR A 1 91 ? -5.044 -10.703 2.505 1.00 93.62 91 TYR A O 1
ATOM 744 N N . ASP A 1 92 ? -6.353 -9.530 3.889 1.00 93.75 92 ASP A N 1
ATOM 745 C CA . ASP A 1 92 ? -7.593 -9.814 3.152 1.00 93.75 92 ASP A CA 1
ATOM 746 C C . ASP A 1 92 ? -7.778 -8.894 1.935 1.00 93.75 92 ASP A C 1
ATOM 748 O O . ASP A 1 92 ? -8.508 -9.217 0.995 1.00 93.75 92 ASP A O 1
ATOM 752 N N . MET A 1 93 ? -7.092 -7.746 1.936 1.00 94.06 93 MET A N 1
ATOM 753 C CA . MET A 1 93 ? -7.157 -6.761 0.864 1.00 94.06 93 MET A CA 1
ATOM 754 C C . MET A 1 93 ? -5.849 -5.980 0.723 1.00 94.06 93 MET A C 1
ATOM 756 O O . MET A 1 93 ? -5.252 -5.543 1.705 1.00 94.06 93 MET A O 1
A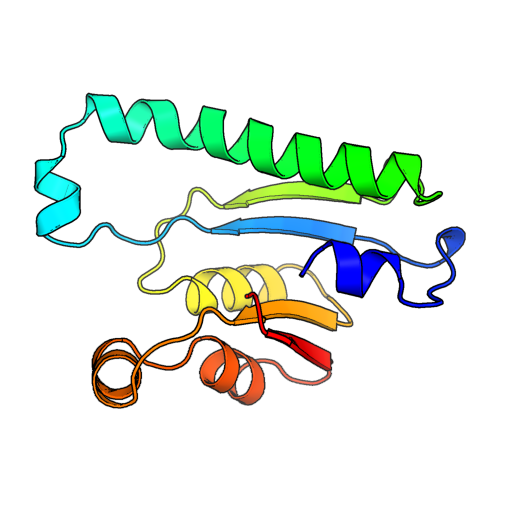TOM 760 N N . VAL A 1 94 ? -5.458 -5.723 -0.524 1.00 95.12 94 VAL A N 1
ATOM 761 C CA . VAL A 1 94 ? -4.394 -4.789 -0.894 1.00 95.12 94 VAL A CA 1
ATOM 762 C C . VAL A 1 94 ? -5.007 -3.595 -1.615 1.00 95.12 94 VAL A C 1
ATOM 764 O O . VAL A 1 94 ? -5.650 -3.744 -2.654 1.00 95.12 94 VAL A O 1
ATOM 767 N N . VAL A 1 95 ? -4.776 -2.392 -1.088 1.00 94.62 95 VAL A N 1
ATOM 768 C CA . VAL A 1 95 ? -5.235 -1.135 -1.693 1.00 94.62 95 VAL A CA 1
ATOM 769 C C . VAL A 1 95 ? -4.04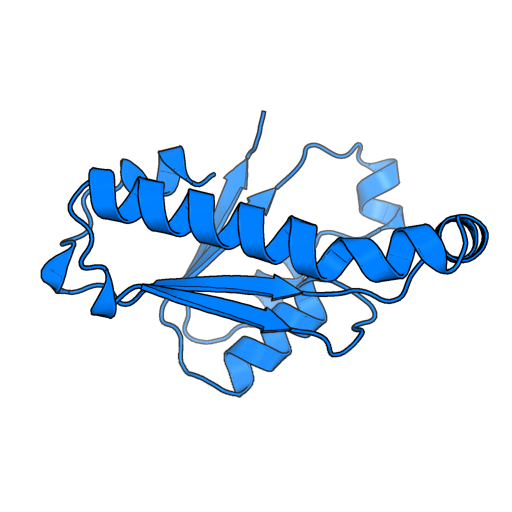5 -0.405 -2.298 1.00 94.62 95 VAL A C 1
ATOM 771 O O . VAL A 1 95 ? -3.097 -0.060 -1.596 1.00 94.62 95 VAL A O 1
ATOM 774 N N . ILE A 1 96 ? -4.099 -0.136 -3.601 1.00 93.25 96 ILE A N 1
ATOM 775 C CA . ILE A 1 96 ? -3.050 0.605 -4.306 1.00 93.25 96 ILE A CA 1
ATOM 776 C C . ILE A 1 96 ? -3.607 1.764 -5.121 1.00 93.25 96 ILE A C 1
ATOM 778 O O . ILE A 1 96 ? -4.740 1.764 -5.599 1.00 93.25 96 ILE A O 1
ATOM 782 N N . GLY A 1 97 ? -2.762 2.770 -5.313 1.00 89.19 97 GLY A N 1
ATOM 783 C CA . GLY A 1 97 ? -3.019 3.889 -6.200 1.00 89.19 97 GLY A CA 1
ATOM 784 C C . GLY A 1 97 ? -2.409 3.595 -7.559 1.00 89.19 97 GLY A C 1
ATOM 785 O O . GLY A 1 97 ? -1.231 3.256 -7.638 1.00 89.19 97 GLY A O 1
ATOM 786 N N . ARG A 1 98 ? -3.177 3.768 -8.633 1.00 84.12 98 ARG A N 1
ATOM 787 C CA . ARG A 1 98 ? -2.663 3.704 -10.004 1.00 84.12 98 ARG A CA 1
ATOM 788 C C . ARG A 1 98 ? -2.489 5.119 -10.534 1.00 84.12 98 ARG A C 1
ATOM 790 O O . ARG A 1 98 ? -3.474 5.832 -10.743 1.00 84.12 98 ARG A O 1
ATOM 797 N N . LYS A 1 99 ? -1.231 5.521 -10.733 1.00 80.56 99 LYS A N 1
ATOM 798 C CA . LYS A 1 99 ? -0.886 6.752 -11.455 1.00 80.56 99 LYS A CA 1
ATOM 799 C C . LYS A 1 99 ? -1.246 6.573 -12.932 1.00 80.56 99 LYS A C 1
ATOM 801 O O . LYS A 1 99 ? -1.105 5.475 -13.469 1.00 80.56 99 LYS A O 1
ATOM 806 N N . ARG A 1 100 ? -1.713 7.636 -13.591 1.00 77.25 100 ARG A N 1
ATOM 807 C CA . ARG A 1 100 ? -1.871 7.623 -15.050 1.00 77.25 100 ARG A CA 1
ATOM 808 C C . ARG A 1 100 ? -0.498 7.494 -15.707 1.00 77.25 100 ARG A C 1
ATOM 810 O O . ARG A 1 100 ? 0.387 8.303 -15.443 1.00 77.25 100 ARG A O 1
ATOM 817 N N . MET A 1 101 ? -0.364 6.478 -16.546 1.00 79.56 101 MET A N 1
ATOM 818 C CA . MET A 1 101 ? 0.764 6.267 -17.445 1.00 79.56 101 MET A CA 1
ATOM 819 C C . MET A 1 101 ? 0.215 6.180 -18.869 1.00 79.56 101 MET A C 1
ATOM 821 O O . MET A 1 101 ? -0.928 5.759 -19.078 1.00 79.56 101 MET A O 1
ATOM 825 N N . SER A 1 102 ? 1.002 6.612 -19.847 1.00 80.88 102 SER A N 1
ATOM 826 C CA . SER A 1 102 ? 0.734 6.342 -21.257 1.00 80.88 102 SER A CA 1
ATOM 827 C C . SER A 1 102 ? 0.890 4.846 -21.555 1.00 80.88 102 SER A C 1
ATOM 829 O O . SER A 1 102 ? 1.572 4.121 -20.832 1.00 80.88 102 SER A O 1
ATOM 831 N N . LYS A 1 103 ? 0.293 4.370 -22.656 1.00 80.56 103 LYS A N 1
ATOM 832 C CA . LYS A 1 103 ? 0.427 2.961 -23.076 1.00 80.56 103 LYS A CA 1
ATOM 833 C C . LYS A 1 103 ? 1.888 2.553 -23.301 1.00 80.56 103 LYS A C 1
ATOM 835 O O . LYS A 1 103 ? 2.248 1.418 -23.016 1.00 80.56 103 LYS A O 1
ATOM 840 N N . ALA A 1 104 ? 2.712 3.472 -23.808 1.00 81.56 104 ALA A N 1
ATOM 841 C CA . ALA A 1 104 ? 4.133 3.229 -24.032 1.00 81.56 104 ALA A CA 1
ATOM 842 C C . ALA A 1 104 ? 4.898 3.091 -22.706 1.00 81.56 104 ALA A C 1
ATOM 844 O O . ALA A 1 104 ? 5.661 2.146 -22.541 1.00 81.56 104 ALA A O 1
ATOM 845 N N . GLU A 1 105 ? 4.647 3.979 -21.739 1.00 79.25 105 GLU A N 1
ATOM 846 C CA . GLU A 1 105 ? 5.239 3.875 -20.397 1.00 79.25 105 GLU A CA 1
ATOM 847 C C . GLU A 1 105 ? 4.813 2.584 -19.689 1.00 79.25 105 GLU A C 1
ATOM 849 O O . GLU A 1 105 ? 5.654 1.911 -19.103 1.00 79.25 105 GLU A O 1
ATOM 854 N N . GLU A 1 106 ? 3.534 2.205 -19.780 1.00 82.00 106 GLU A N 1
ATOM 855 C CA . GLU A 1 106 ? 3.017 0.964 -19.187 1.00 82.00 106 GLU A CA 1
ATOM 856 C C . GLU A 1 106 ? 3.631 -0.285 -19.836 1.00 82.00 106 GLU A C 1
ATOM 858 O O . GLU A 1 106 ? 3.933 -1.251 -19.141 1.00 82.00 106 GLU A O 1
ATOM 863 N N . PHE A 1 107 ? 3.878 -0.264 -21.150 1.00 77.19 107 PHE A N 1
ATOM 864 C CA . PHE A 1 107 ? 4.563 -1.359 -21.841 1.00 77.19 107 PHE A CA 1
ATOM 865 C C . PHE A 1 107 ? 6.016 -1.527 -21.369 1.00 77.19 107 PHE A C 1
ATOM 867 O O . PHE A 1 107 ? 6.479 -2.653 -21.207 1.00 77.19 107 PHE A O 1
ATOM 874 N N . VAL A 1 108 ? 6.724 -0.420 -21.118 1.00 73.44 108 VAL A N 1
ATOM 875 C CA . VAL A 1 108 ? 8.139 -0.432 -20.705 1.00 73.44 108 VAL A CA 1
ATOM 876 C C . VAL A 1 108 ? 8.308 -0.740 -19.214 1.00 73.44 108 VAL A C 1
ATOM 878 O O . VAL A 1 108 ? 9.174 -1.526 -18.840 1.00 73.44 108 VAL A O 1
ATOM 881 N N . LEU A 1 109 ? 7.502 -0.119 -18.350 1.00 72.88 109 LEU A N 1
ATOM 882 C CA . LEU A 1 109 ? 7.631 -0.216 -16.890 1.00 72.88 109 LEU A CA 1
ATOM 883 C C . LEU A 1 109 ? 6.800 -1.358 -16.287 1.00 72.88 109 LEU A C 1
ATOM 885 O O . LEU A 1 109 ? 7.009 -1.737 -15.132 1.00 72.88 109 LEU A O 1
ATOM 889 N N . GLY A 1 110 ? 5.863 -1.903 -17.064 1.00 81.25 110 GLY A N 1
ATOM 890 C CA . GLY A 1 110 ? 4.850 -2.839 -16.601 1.00 81.25 110 GLY A CA 1
ATOM 891 C C . GLY A 1 110 ? 3.715 -2.161 -15.829 1.00 81.25 110 GLY A C 1
ATOM 892 O O . GLY A 1 110 ? 3.772 -0.984 -15.472 1.00 81.25 110 GLY A O 1
ATOM 893 N N . ASP A 1 111 ? 2.672 -2.941 -15.536 1.00 86.94 111 ASP A N 1
ATOM 894 C CA . ASP A 1 111 ? 1.547 -2.520 -14.698 1.00 86.94 111 ASP A CA 1
ATOM 895 C C . ASP A 1 111 ? 1.647 -3.186 -13.310 1.00 86.94 111 ASP A C 1
ATOM 897 O O . ASP A 1 111 ? 1.364 -4.387 -13.176 1.00 86.94 111 ASP A O 1
ATOM 901 N N . PRO A 1 112 ? 2.011 -2.422 -12.256 1.00 87.75 112 PRO A N 1
ATOM 902 C CA . PRO A 1 112 ? 2.053 -2.922 -10.888 1.00 87.75 112 PRO A CA 1
ATOM 903 C C . PRO A 1 112 ? 0.737 -3.561 -10.441 1.00 87.75 112 PRO A C 1
ATOM 905 O O . PRO A 1 112 ? 0.760 -4.556 -9.718 1.00 87.75 112 PRO A O 1
ATOM 908 N N . SER A 1 113 ? -0.401 -3.018 -10.887 1.00 90.12 113 SER A N 1
ATOM 909 C CA . SER A 1 113 ? -1.726 -3.511 -10.516 1.00 90.12 113 SER A CA 1
ATOM 910 C C . SER A 1 113 ? -2.032 -4.859 -11.160 1.00 90.12 113 SER A C 1
ATOM 912 O O . SER A 1 113 ? -2.444 -5.786 -10.464 1.00 90.12 113 SER A O 1
ATOM 914 N N . ALA A 1 114 ? -1.723 -5.019 -12.449 1.00 90.50 114 ALA A N 1
ATOM 915 C CA . ALA A 1 114 ? -1.874 -6.297 -13.139 1.00 90.50 114 ALA A CA 1
ATOM 916 C C . ALA A 1 114 ? -0.976 -7.389 -12.536 1.00 90.50 114 ALA A C 1
ATOM 918 O O . ALA A 1 114 ? -1.381 -8.548 -12.452 1.00 90.50 114 ALA A O 1
ATOM 919 N N . LYS A 1 115 ? 0.238 -7.033 -12.095 1.00 92.75 115 LYS A N 1
ATOM 920 C CA . LYS A 1 115 ? 1.147 -7.975 -11.429 1.00 92.75 115 LYS A CA 1
ATOM 921 C C . LYS A 1 115 ? 0.596 -8.458 -10.085 1.00 92.75 115 LYS A C 1
ATOM 923 O O . LYS A 1 115 ? 0.623 -9.658 -9.835 1.00 92.75 115 LYS A O 1
ATOM 928 N N . LEU A 1 116 ? 0.054 -7.559 -9.259 1.00 94.38 116 LEU A N 1
ATOM 929 C CA . LEU A 1 116 ? -0.548 -7.932 -7.972 1.00 94.38 116 LEU A CA 1
ATOM 930 C C . LEU A 1 116 ? -1.773 -8.833 -8.149 1.00 94.38 116 LEU A C 1
ATOM 932 O O . LEU A 1 116 ? -1.855 -9.861 -7.491 1.00 94.38 116 LEU A O 1
ATOM 936 N N . VAL A 1 117 ? -2.675 -8.501 -9.079 1.00 94.19 117 VAL A N 1
ATOM 937 C CA . VAL A 1 117 ? -3.876 -9.315 -9.358 1.00 94.19 117 VAL A CA 1
ATOM 938 C C . VAL A 1 117 ? -3.520 -10.744 -9.777 1.00 94.19 117 VAL A C 1
ATOM 940 O O . VAL A 1 117 ? -4.239 -11.676 -9.444 1.00 94.19 117 VAL A O 1
ATOM 943 N N . ARG A 1 118 ? -2.415 -10.932 -10.508 1.00 93.56 118 ARG A N 1
ATOM 944 C CA . ARG A 1 118 ? -1.961 -12.265 -10.936 1.00 93.56 118 ARG A CA 1
ATOM 945 C C . ARG A 1 118 ? -1.246 -13.048 -9.838 1.00 93.56 118 ARG A C 1
ATOM 947 O O . ARG A 1 118 ? -1.290 -14.271 -9.859 1.00 93.56 118 ARG A O 1
ATOM 954 N N . ALA A 1 119 ? -0.519 -12.361 -8.959 1.00 94.00 119 ALA A N 1
ATOM 955 C CA . ALA A 1 119 ? 0.359 -13.000 -7.982 1.00 94.00 119 ALA A CA 1
ATOM 956 C C . ALA A 1 119 ? -0.337 -13.306 -6.651 1.00 94.00 119 ALA A C 1
ATOM 958 O O . ALA A 1 119 ? 0.010 -14.284 -5.992 1.00 94.00 119 ALA A O 1
ATOM 959 N N . LEU A 1 120 ? -1.281 -12.460 -6.234 1.00 93.62 120 LEU A N 1
ATOM 960 C CA . LEU A 1 120 ? -1.928 -12.580 -4.936 1.00 93.62 120 LEU A CA 1
ATOM 961 C C . LEU A 1 120 ? -3.168 -13.474 -5.029 1.00 93.62 120 LEU A C 1
ATOM 963 O O . LEU A 1 120 ? -4.100 -13.185 -5.774 1.00 93.62 120 LEU A O 1
ATOM 967 N N . ASN A 1 121 ? -3.190 -14.544 -4.234 1.00 89.69 121 ASN A N 1
ATOM 968 C CA . ASN A 1 121 ? -4.295 -15.499 -4.188 1.00 89.69 121 ASN A CA 1
ATOM 969 C C . ASN A 1 121 ? -5.145 -15.300 -2.930 1.00 89.69 121 ASN A C 1
ATOM 971 O O . ASN A 1 121 ? -4.612 -15.030 -1.856 1.00 89.69 121 ASN A O 1
ATOM 975 N N . GLY A 1 122 ? -6.464 -15.485 -3.054 1.00 89.81 122 GLY A N 1
ATOM 976 C CA . GLY A 1 122 ? -7.387 -15.450 -1.911 1.00 89.81 122 GLY A CA 1
ATOM 977 C C . GLY A 1 122 ? -7.522 -14.077 -1.243 1.00 89.81 122 GLY A C 1
ATOM 978 O O . GLY A 1 122 ? -7.826 -14.013 -0.058 1.00 89.81 122 GLY A O 1
ATOM 979 N N . THR A 1 123 ? -7.277 -12.991 -1.980 1.00 93.31 123 THR A N 1
ATOM 980 C CA . THR A 1 123 ? -7.316 -11.615 -1.468 1.00 93.31 123 THR A CA 1
ATOM 981 C C . THR A 1 123 ? -7.924 -10.665 -2.490 1.00 93.31 123 THR A C 1
ATOM 983 O O . THR A 1 123 ? -7.915 -10.939 -3.693 1.00 93.31 123 THR A O 1
ATOM 986 N N . ALA A 1 124 ? -8.442 -9.533 -2.024 1.00 94.06 124 ALA A N 1
ATOM 987 C CA . ALA A 1 124 ? -8.930 -8.475 -2.897 1.00 94.06 124 ALA A CA 1
ATOM 988 C C . ALA A 1 124 ? -7.799 -7.506 -3.279 1.00 94.06 124 ALA A C 1
ATOM 990 O O . ALA A 1 124 ? -7.044 -7.049 -2.425 1.00 94.06 124 ALA A O 1
ATOM 991 N N . VAL A 1 125 ? -7.717 -7.115 -4.553 1.00 95.31 125 VAL A N 1
ATOM 992 C CA . VAL A 1 125 ? -6.827 -6.030 -5.003 1.00 95.31 125 VAL A CA 1
ATOM 993 C C . VAL A 1 125 ? -7.674 -4.835 -5.430 1.00 95.31 125 VAL A C 1
ATOM 995 O O . VAL A 1 125 ? -8.304 -4.849 -6.486 1.00 95.31 125 VAL A O 1
ATOM 998 N N . LEU A 1 126 ? -7.684 -3.785 -4.610 1.00 94.31 126 LEU A N 1
ATOM 999 C CA . LEU A 1 126 ? -8.409 -2.545 -4.869 1.00 94.31 126 LEU A CA 1
ATOM 1000 C C . LEU A 1 126 ? -7.483 -1.513 -5.517 1.00 94.31 126 LEU A C 1
ATOM 1002 O O . LEU A 1 126 ? -6.543 -1.008 -4.900 1.00 94.31 126 LEU A O 1
ATOM 1006 N N . VAL A 1 127 ? -7.782 -1.160 -6.766 1.00 93.31 127 VAL A N 1
ATOM 1007 C CA . VAL A 1 127 ? -6.992 -0.202 -7.546 1.00 93.31 127 VAL A CA 1
ATOM 1008 C C . VAL A 1 127 ? -7.723 1.131 -7.638 1.00 93.31 127 VAL A C 1
ATOM 1010 O O . VAL A 1 127 ? -8.719 1.266 -8.346 1.00 93.31 127 VAL A O 1
ATOM 1013 N N . VAL A 1 128 ? -7.190 2.153 -6.972 1.00 91.69 128 VAL A N 1
ATOM 1014 C CA . VAL A 1 128 ? -7.746 3.508 -7.005 1.00 91.69 128 VAL A CA 1
ATOM 1015 C C . VAL A 1 128 ? -6.978 4.351 -8.015 1.00 91.69 128 VAL A C 1
ATOM 1017 O O . VAL A 1 128 ? -5.779 4.584 -7.865 1.00 91.69 128 VAL A O 1
ATOM 1020 N N . LYS A 1 129 ? -7.660 4.863 -9.042 1.00 87.00 129 LYS A N 1
ATOM 1021 C CA . LYS A 1 129 ? -7.052 5.821 -9.975 1.00 87.00 129 LYS A CA 1
ATOM 1022 C C . LYS A 1 129 ? -6.776 7.132 -9.238 1.00 87.00 129 LYS A C 1
ATOM 1024 O O . LYS A 1 129 ? -7.702 7.778 -8.750 1.00 87.00 129 LYS A O 1
ATOM 1029 N N . CYS A 1 130 ? -5.509 7.519 -9.150 1.00 80.00 130 CYS A N 1
ATOM 1030 C CA . CYS A 1 130 ? -5.127 8.824 -8.620 1.00 80.00 130 CYS A CA 1
ATOM 1031 C C . CYS A 1 130 ? -5.169 9.852 -9.757 1.00 80.00 130 CYS A C 1
ATOM 1033 O O . CYS A 1 130 ? -4.756 9.536 -10.876 1.00 80.00 130 CYS A O 1
ATOM 1035 N N . LYS A 1 131 ? -5.727 11.036 -9.472 1.00 62.53 131 LYS A N 1
ATOM 1036 C CA . LYS A 1 131 ? -5.701 12.177 -10.395 1.00 62.53 131 LYS A CA 1
ATOM 1037 C C . LYS A 1 131 ? -4.266 12.629 -10.640 1.00 62.53 131 LYS A C 1
ATOM 1039 O O . LYS A 1 131 ? -3.465 12.543 -9.681 1.00 62.53 131 LYS A O 1
#

Sequence (131 aa):
MLDFFINMELCAQDVNITLIHVFRKPSSGEELMGQKFMKELPTRFTSVLQKAKDRLVEKGYIADKIETKLIEVLYPTISDGIIDEFNKKKYDMVVIGRKRMSKAEEFVLGDPSAKLVRALNGTAVLVVKCK